Protein AF-A0A967WCF1-F1 (afdb_monomer)

Secondary structure (DSSP, 8-state):
----SSSS------SSSS--------SSS----------PEEP-PPTT-SEEEEEEEE-TT-EEEEEEEE-TT-EEEEEEEEEES-EEEEEEETT--EEEES-STT--EEEE--SSEEEEEEEEE-TTS-EEEEEEEE----

Mean predicted aligned error: 6.12 Å

Radius of gyration: 17.12 Å; Cα contacts (8 Å, |Δi|>4): 277; chains: 1; bounding box: 38×37×52 Å

Sequence (142 aa):
MVRPLGEAHVRTVVPSTQDYYVELVSDVGAVNYRMSVLIPVRIRFAPGATSAEVAGSLAAGDVRHYVLRALAGQRMLVIPRTTRGKIDLVISGADGQVLLSGRVAGSDFDGVLPTTQDYLVSVRAEGVSRAEYTLEITIPPL

Solvent-accessible surface area (backbone atoms only — not comparable to full-atom values): 8714 Å² total; per-residue (Å²): 139,82,81,74,84,73,65,102,71,90,84,79,86,73,96,68,98,70,94,80,88,86,81,89,84,66,96,87,56,95,74,94,82,85,88,83,88,83,86,54,48,74,61,73,54,55,93,94,48,48,43,45,78,49,75,52,73,34,53,47,63,34,72,48,47,32,31,37,75,50,50,47,72,25,46,41,39,38,43,63,44,65,86,36,61,45,37,26,40,32,32,28,41,73,87,66,52,72,78,36,84,41,86,48,71,59,51,64,45,78,45,68,34,86,53,70,43,47,36,39,43,35,42,29,18,43,69,86,38,51,19,32,38,36,37,41,38,37,41,57,82,124

pLDDT: mean 89.45, std 12.52, range [38.78, 98.56]

Structure (mmCIF, N/CA/C/O backbone):
data_AF-A0A967WCF1-F1
#
_entry.id   AF-A0A967WCF1-F1
#
loop_
_atom_site.group_PDB
_atom_site.id
_atom_site.type_symbol
_atom_site.label_atom_id
_atom_site.label_alt_id
_atom_site.label_comp_id
_atom_site.label_asym_id
_atom_site.label_entity_id
_atom_site.label_seq_id
_atom_si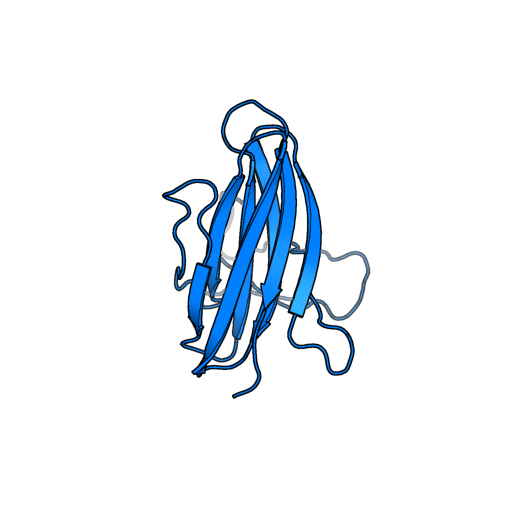te.pdbx_PDB_ins_code
_atom_site.Cartn_x
_atom_site.Cartn_y
_atom_site.Cartn_z
_atom_site.occupancy
_atom_site.B_iso_or_equiv
_atom_site.auth_seq_id
_atom_site.auth_comp_id
_atom_site.auth_asym_id
_atom_site.auth_atom_id
_atom_site.pdbx_PDB_model_num
ATOM 1 N N . MET A 1 1 ? -3.985 -18.670 -15.664 1.00 42.84 1 MET A N 1
ATOM 2 C CA . MET A 1 1 ? -3.691 -17.910 -16.897 1.00 42.84 1 MET A CA 1
ATOM 3 C C . MET A 1 1 ? -4.388 -16.568 -16.766 1.00 42.84 1 MET A C 1
ATOM 5 O O . MET A 1 1 ? -5.602 -16.579 -16.615 1.00 42.84 1 MET A O 1
ATOM 9 N N . VAL A 1 2 ? -3.670 -15.443 -16.729 1.00 40.50 2 VAL A N 1
ATOM 10 C CA . VAL A 1 2 ? -4.325 -14.126 -16.769 1.00 40.50 2 VAL A CA 1
ATOM 11 C C . VAL A 1 2 ? -4.059 -13.509 -18.134 1.00 40.50 2 VAL A C 1
ATOM 13 O O . VAL A 1 2 ? -2.907 -13.292 -18.486 1.00 40.50 2 VAL A O 1
ATOM 16 N N . ARG A 1 3 ? -5.119 -13.301 -18.919 1.00 43.38 3 ARG A N 1
ATOM 17 C CA . ARG A 1 3 ? -5.065 -12.630 -20.223 1.00 43.38 3 ARG A CA 1
ATOM 18 C C . ARG A 1 3 ? -5.572 -11.201 -20.054 1.00 43.38 3 ARG A C 1
ATOM 20 O O . ARG A 1 3 ? -6.760 -11.051 -19.780 1.00 43.38 3 ARG A O 1
ATOM 27 N N . PRO A 1 4 ? -4.747 -10.164 -20.237 1.00 47.22 4 PRO A N 1
ATOM 28 C CA . PRO A 1 4 ? -5.276 -8.826 -20.420 1.00 47.22 4 PRO A CA 1
ATOM 29 C C . PRO A 1 4 ? -5.638 -8.621 -21.900 1.00 47.22 4 PRO A C 1
ATOM 31 O O . PRO A 1 4 ? -4.769 -8.557 -22.765 1.00 47.22 4 PRO A O 1
ATOM 34 N N . LEU A 1 5 ? -6.940 -8.535 -22.179 1.00 38.78 5 LEU A N 1
ATOM 35 C CA . LEU A 1 5 ? -7.507 -7.908 -23.376 1.00 38.78 5 LEU A CA 1
ATOM 36 C C . LEU A 1 5 ? -7.992 -6.524 -22.924 1.00 38.78 5 LEU A C 1
ATOM 38 O O . LEU A 1 5 ? -9.078 -6.409 -22.365 1.00 38.78 5 LEU A O 1
ATOM 42 N N . GLY A 1 6 ? -7.162 -5.495 -23.106 1.00 48.41 6 GLY A N 1
ATOM 43 C CA . GLY A 1 6 ? -7.430 -4.150 -22.578 1.00 48.41 6 GLY A CA 1
ATOM 44 C C . GLY A 1 6 ? -7.133 -4.002 -21.077 1.00 48.41 6 GLY A C 1
ATOM 45 O O . GLY A 1 6 ? -7.261 -4.949 -20.312 1.00 48.41 6 GLY A O 1
ATOM 46 N N . GLU A 1 7 ? -6.686 -2.795 -20.709 1.00 53.03 7 GLU A N 1
ATOM 47 C CA . GLU A 1 7 ? -5.973 -2.407 -19.475 1.00 53.03 7 GLU A CA 1
ATOM 48 C C . GLU A 1 7 ? -4.679 -3.198 -19.196 1.00 53.03 7 GLU A C 1
ATOM 50 O O . GLU A 1 7 ? -4.663 -4.373 -18.848 1.00 53.03 7 GLU A O 1
ATOM 55 N N . ALA A 1 8 ? -3.540 -2.510 -19.339 1.00 64.69 8 ALA A N 1
ATOM 56 C CA . ALA A 1 8 ? -2.180 -3.059 -19.276 1.00 64.69 8 ALA A CA 1
ATOM 57 C C . ALA A 1 8 ? -1.718 -3.516 -17.872 1.00 64.69 8 ALA A C 1
ATOM 59 O O . ALA A 1 8 ? -0.518 -3.565 -17.601 1.00 64.69 8 ALA A O 1
ATOM 60 N N . HIS A 1 9 ? -2.646 -3.826 -16.963 1.00 69.50 9 HIS A N 1
ATOM 61 C CA . HIS A 1 9 ? -2.341 -4.207 -15.589 1.00 69.50 9 HIS A CA 1
ATOM 62 C C . HIS A 1 9 ? -3.222 -5.366 -15.137 1.00 69.50 9 HIS A C 1
ATOM 64 O O . HIS A 1 9 ? -4.444 -5.284 -15.119 1.00 69.50 9 HIS A O 1
ATOM 70 N N . VAL A 1 10 ? -2.573 -6.436 -14.692 1.00 75.06 10 VAL A N 1
ATOM 71 C CA . VAL A 1 10 ? -3.222 -7.548 -14.007 1.00 75.06 10 VAL A CA 1
ATOM 72 C C . VAL A 1 10 ? -2.943 -7.423 -12.516 1.00 75.06 10 VAL A C 1
ATOM 74 O O . VAL A 1 10 ? -1.787 -7.333 -12.104 1.00 75.06 10 VAL A O 1
ATOM 77 N N . ARG A 1 11 ? -3.997 -7.477 -11.698 1.00 77.00 11 ARG A N 1
ATOM 78 C CA . ARG A 1 11 ? -3.892 -7.635 -10.243 1.00 77.00 11 ARG A CA 1
ATOM 79 C C . ARG A 1 11 ? -4.655 -8.881 -9.827 1.00 77.00 11 ARG A C 1
ATOM 81 O O . ARG A 1 11 ? -5.835 -9.016 -10.125 1.00 77.00 11 ARG A O 1
ATOM 88 N N . THR A 1 12 ? -3.983 -9.794 -9.137 1.00 82.06 12 THR A N 1
ATOM 89 C CA . THR A 1 12 ? -4.610 -11.009 -8.614 1.00 82.06 12 THR A CA 1
ATOM 90 C C . THR A 1 12 ? -3.957 -11.426 -7.307 1.00 82.06 12 THR A C 1
ATOM 92 O O . THR A 1 12 ? -2.767 -11.195 -7.094 1.00 82.06 12 THR A O 1
ATOM 95 N N . VAL A 1 13 ? -4.734 -12.076 -6.442 1.00 83.38 13 VAL A N 1
ATOM 96 C CA . VAL A 1 13 ? -4.179 -12.878 -5.352 1.00 83.38 13 VAL A CA 1
ATOM 97 C C . VAL A 1 13 ? -3.799 -14.225 -5.947 1.00 83.38 13 VAL A C 1
ATOM 99 O O . VAL A 1 13 ? -4.607 -14.860 -6.624 1.00 83.38 13 VAL A O 1
ATOM 102 N N . VAL A 1 14 ? -2.556 -14.636 -5.738 1.00 85.56 14 VAL A N 1
ATOM 103 C CA . VAL A 1 14 ? -2.107 -15.964 -6.146 1.00 85.56 14 VAL A CA 1
ATOM 104 C C . VAL A 1 14 ? -2.525 -17.007 -5.097 1.00 85.56 14 VAL A C 1
ATOM 106 O O . VAL A 1 14 ? -2.550 -16.683 -3.907 1.00 85.56 14 VAL A O 1
ATOM 109 N N . PRO A 1 15 ? -2.897 -18.234 -5.502 1.00 86.81 15 PRO A N 1
ATOM 110 C CA . PRO A 1 15 ? -3.532 -19.209 -4.609 1.00 86.81 15 PRO A CA 1
ATOM 111 C C . PRO A 1 15 ? -2.605 -19.769 -3.519 1.00 86.81 15 PRO A C 1
ATOM 113 O O . PRO A 1 15 ? -3.079 -20.146 -2.450 1.00 86.81 15 PRO A O 1
ATOM 116 N N . SER A 1 16 ? -1.299 -19.831 -3.774 1.00 88.19 16 SER A N 1
ATOM 117 C CA . SER A 1 16 ? -0.297 -20.410 -2.868 1.00 88.19 16 SER A CA 1
ATOM 118 C C . SER A 1 16 ? 1.072 -19.741 -3.025 1.00 88.19 16 SER A C 1
ATOM 120 O O . SER A 1 16 ? 1.331 -19.041 -4.004 1.00 88.19 16 SER A O 1
ATOM 122 N N . THR A 1 17 ? 1.980 -19.960 -2.076 1.00 88.50 17 THR A N 1
ATOM 123 C CA . THR A 1 17 ? 3.391 -19.589 -2.239 1.00 88.50 17 THR A CA 1
ATOM 124 C C . THR A 1 17 ? 4.095 -20.667 -3.053 1.00 88.50 17 THR A C 1
ATOM 126 O O . THR A 1 17 ? 4.312 -21.770 -2.560 1.00 88.50 17 THR A O 1
ATOM 129 N N . GLN A 1 18 ? 4.415 -20.352 -4.301 1.00 91.25 18 GLN A N 1
ATOM 130 C CA . GLN A 1 18 ? 5.109 -21.231 -5.239 1.00 91.25 18 GLN A CA 1
ATOM 131 C C . GLN A 1 18 ? 5.681 -20.393 -6.383 1.00 91.25 18 GLN A C 1
ATOM 133 O O . GLN A 1 18 ? 5.469 -19.177 -6.434 1.00 91.25 18 GLN A O 1
ATOM 138 N N . ASP A 1 19 ? 6.345 -21.051 -7.324 1.00 90.31 19 ASP A N 1
ATOM 139 C CA . ASP A 1 19 ? 6.789 -20.409 -8.550 1.00 90.31 19 ASP A CA 1
ATOM 140 C C . ASP A 1 19 ? 5.602 -20.153 -9.486 1.00 90.31 19 ASP A C 1
ATOM 142 O O . ASP A 1 19 ? 4.744 -21.014 -9.706 1.00 90.31 19 ASP A O 1
ATOM 146 N N . TYR A 1 20 ? 5.550 -18.943 -10.040 1.00 88.56 20 TYR A N 1
ATOM 147 C CA . TYR A 1 20 ? 4.539 -18.531 -11.007 1.00 88.56 20 TYR A CA 1
ATOM 148 C C . TYR A 1 20 ? 5.206 -18.103 -12.303 1.00 88.56 20 TYR A C 1
ATOM 150 O O . TYR A 1 20 ? 6.132 -17.294 -12.305 1.00 88.56 20 TYR A O 1
ATOM 158 N N . TYR A 1 21 ? 4.668 -18.597 -13.412 1.00 88.12 21 TYR A N 1
ATOM 159 C CA . TYR A 1 21 ? 5.041 -18.159 -14.748 1.00 88.12 21 TYR A CA 1
ATOM 160 C C . TYR A 1 21 ? 4.034 -17.124 -15.239 1.00 88.12 21 TYR A C 1
ATOM 162 O O . TYR A 1 21 ? 2.819 -17.313 -15.128 1.00 88.12 21 TYR A O 1
ATOM 170 N N . VAL A 1 22 ? 4.547 -1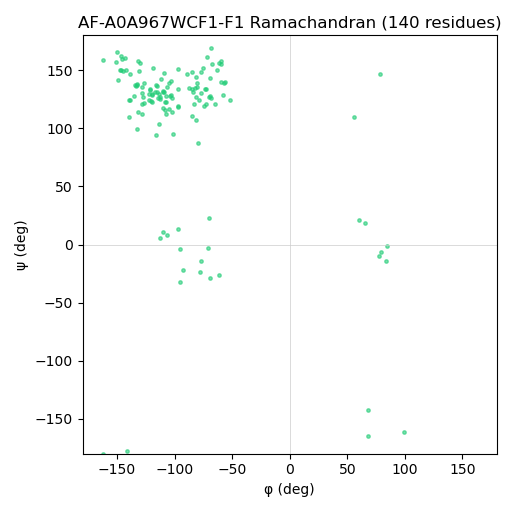6.033 -15.798 1.00 86.62 22 VAL A N 1
ATOM 171 C CA . VAL A 1 22 ? 3.749 -15.062 -16.543 1.00 86.62 22 VAL A CA 1
ATOM 172 C C . VAL A 1 22 ? 4.152 -15.187 -17.999 1.00 86.62 22 VAL A C 1
ATOM 174 O O . VAL A 1 22 ? 5.309 -14.968 -18.351 1.00 86.62 22 VAL A O 1
ATOM 177 N N . GLU A 1 23 ? 3.192 -15.562 -18.831 1.00 85.56 23 GLU A N 1
ATOM 178 C CA . GLU A 1 23 ? 3.390 -15.735 -20.261 1.00 85.56 23 GLU A CA 1
ATOM 179 C C . GLU A 1 23 ? 2.786 -14.543 -21.005 1.00 85.56 23 GLU A C 1
ATOM 181 O O . GLU A 1 23 ? 1.625 -14.185 -20.788 1.00 85.56 23 GLU A O 1
ATOM 186 N N . LEU A 1 24 ? 3.587 -13.921 -21.868 1.00 83.19 24 LEU A N 1
ATOM 187 C CA . LEU A 1 24 ? 3.157 -12.848 -22.756 1.00 83.19 24 LEU A CA 1
ATOM 188 C C . LEU A 1 24 ? 3.030 -13.424 -24.160 1.00 83.19 24 LEU A C 1
ATOM 190 O O . LEU A 1 24 ? 4.017 -13.861 -24.747 1.00 83.19 24 LEU A O 1
ATOM 194 N N . VAL A 1 25 ? 1.810 -13.422 -24.685 1.00 84.12 25 VAL A N 1
ATOM 195 C CA . VAL A 1 25 ? 1.491 -13.979 -26.001 1.00 84.12 25 VAL A CA 1
ATOM 196 C C . VAL A 1 25 ? 0.991 -12.853 -26.896 1.00 84.12 25 VAL A C 1
ATOM 198 O O . VAL A 1 25 ? 0.113 -12.094 -26.492 1.00 84.12 25 VAL A O 1
ATOM 201 N N . SER A 1 26 ? 1.549 -12.764 -28.104 1.00 84.44 26 SER A N 1
ATOM 202 C CA . SER A 1 26 ? 1.069 -11.888 -29.176 1.00 84.44 26 SER A CA 1
ATOM 203 C C . SER A 1 26 ? 0.521 -12.742 -30.315 1.00 84.44 26 SER A C 1
ATOM 205 O O . SER A 1 26 ? 1.215 -13.625 -30.817 1.00 84.44 26 SER A O 1
ATOM 207 N N . ASP A 1 27 ? -0.712 -12.476 -30.729 1.00 87.38 27 ASP A N 1
ATOM 208 C CA . ASP A 1 27 ? -1.377 -13.099 -31.878 1.00 87.38 27 ASP A CA 1
ATOM 209 C C . ASP A 1 27 ? -1.247 -12.267 -33.168 1.00 87.38 27 ASP A C 1
ATOM 211 O O . ASP A 1 27 ? -1.643 -12.715 -34.241 1.00 87.38 27 ASP A O 1
ATOM 215 N N . VAL A 1 28 ? -0.639 -11.078 -33.078 1.00 83.69 28 VAL A N 1
ATOM 216 C CA . VAL A 1 28 ? -0.485 -10.105 -34.177 1.00 83.69 28 VAL A CA 1
ATOM 217 C C . VAL A 1 28 ? 0.960 -9.956 -34.674 1.00 83.69 28 VAL A C 1
ATOM 219 O O . VAL A 1 28 ? 1.268 -9.054 -35.451 1.00 83.69 28 VAL A O 1
ATOM 222 N N . GLY A 1 29 ? 1.863 -10.843 -34.244 1.00 86.75 29 GLY A N 1
ATOM 223 C CA . GLY A 1 29 ? 3.283 -10.830 -34.617 1.00 86.75 29 GLY A CA 1
ATOM 224 C C . GLY A 1 29 ? 4.190 -10.198 -33.556 1.00 86.75 29 GLY A C 1
ATOM 225 O O . GLY A 1 29 ? 3.829 -10.109 -32.383 1.00 86.75 29 GLY A O 1
ATOM 226 N N . ALA A 1 30 ? 5.405 -9.804 -33.947 1.00 88.19 30 ALA A N 1
ATOM 227 C CA . ALA A 1 30 ? 6.411 -9.281 -33.022 1.00 88.19 30 ALA A CA 1
ATOM 228 C C . ALA A 1 30 ? 6.002 -7.910 -32.449 1.00 88.19 30 ALA A C 1
ATOM 230 O O . ALA A 1 30 ? 5.737 -6.973 -33.199 1.00 88.19 30 ALA A O 1
ATOM 231 N N . VAL A 1 31 ? 5.992 -7.787 -31.117 1.00 87.81 31 VAL A N 1
ATOM 232 C CA . VAL A 1 31 ? 5.622 -6.559 -30.394 1.00 87.81 31 VAL A CA 1
ATOM 233 C C . VAL A 1 31 ? 6.648 -6.277 -29.297 1.00 87.81 31 VAL A C 1
ATOM 235 O O . VAL A 1 31 ? 7.043 -7.175 -28.555 1.00 87.81 31 VAL A O 1
ATOM 238 N N . ASN A 1 32 ? 7.059 -5.014 -29.168 1.00 88.38 32 ASN A N 1
ATOM 239 C CA . ASN A 1 32 ? 7.878 -4.561 -28.046 1.00 88.38 32 ASN A CA 1
ATOM 240 C C . ASN A 1 32 ? 7.005 -4.403 -26.799 1.00 88.38 32 ASN A C 1
ATOM 242 O O . ASN A 1 32 ? 5.982 -3.719 -26.841 1.00 88.38 32 ASN A O 1
ATOM 246 N N . TYR A 1 33 ? 7.432 -4.970 -25.674 1.00 82.81 33 TYR A N 1
ATOM 247 C CA . TYR A 1 33 ? 6.713 -4.865 -24.409 1.00 82.81 33 TYR A CA 1
ATOM 248 C C . TYR A 1 33 ? 7.644 -4.467 -23.265 1.00 82.81 33 TYR A C 1
ATOM 250 O O . TYR A 1 33 ? 8.854 -4.686 -23.299 1.00 82.81 33 TYR A O 1
ATOM 258 N N . ARG A 1 34 ? 7.049 -3.914 -22.207 1.00 83.56 34 ARG A N 1
ATOM 259 C CA . ARG A 1 34 ? 7.686 -3.764 -20.901 1.00 83.56 34 ARG A CA 1
ATOM 260 C C . ARG A 1 34 ? 6.772 -4.388 -19.865 1.00 83.56 34 ARG A C 1
ATOM 262 O O . ARG A 1 34 ? 5.629 -3.968 -19.725 1.00 83.56 34 ARG A O 1
ATOM 269 N N . MET A 1 35 ? 7.288 -5.371 -19.142 1.00 84.62 35 MET A N 1
ATOM 270 C CA . MET A 1 35 ? 6.570 -6.019 -18.054 1.00 84.62 35 MET A CA 1
ATOM 271 C C . MET A 1 35 ? 7.128 -5.549 -16.715 1.00 84.62 35 MET A C 1
ATOM 273 O O . MET A 1 35 ? 8.337 -5.400 -16.543 1.00 84.62 35 MET A O 1
ATOM 277 N N . SER A 1 36 ? 6.243 -5.308 -15.758 1.00 85.19 36 SER A N 1
ATOM 278 C CA . SER A 1 36 ? 6.612 -5.010 -14.379 1.00 85.19 36 SER A CA 1
ATOM 279 C C . SER A 1 36 ? 5.714 -5.823 -13.462 1.00 85.19 36 SER A C 1
ATOM 281 O O . SER A 1 36 ? 4.495 -5.804 -13.613 1.00 85.19 36 SER A O 1
ATOM 283 N N . VAL A 1 37 ? 6.323 -6.563 -12.539 1.00 87.50 37 VAL A N 1
ATOM 284 C CA . VAL A 1 37 ? 5.608 -7.367 -11.544 1.00 87.50 37 VAL A CA 1
ATOM 285 C C . VAL A 1 37 ? 5.781 -6.706 -10.197 1.00 87.50 37 VAL A C 1
ATOM 287 O O . VAL A 1 37 ? 6.897 -6.378 -9.802 1.00 87.50 37 VAL A O 1
ATOM 290 N N . LEU A 1 38 ? 4.670 -6.544 -9.490 1.00 89.00 38 LEU A N 1
ATOM 291 C CA . LEU A 1 38 ? 4.661 -6.066 -8.123 1.00 89.00 38 LEU A CA 1
ATOM 292 C C . LEU A 1 38 ? 4.045 -7.130 -7.216 1.00 89.00 38 LEU A C 1
ATOM 294 O O . LEU A 1 38 ? 2.891 -7.506 -7.405 1.00 89.00 38 LEU A O 1
ATOM 298 N N . ILE A 1 39 ? 4.798 -7.566 -6.206 1.00 91.12 39 ILE A N 1
ATOM 299 C CA . ILE A 1 39 ? 4.303 -8.438 -5.136 1.00 91.12 39 ILE A CA 1
ATOM 300 C C . ILE A 1 39 ? 4.394 -7.646 -3.825 1.00 91.12 39 ILE A C 1
ATOM 302 O O . ILE A 1 39 ? 5.468 -7.579 -3.224 1.00 91.12 39 ILE A O 1
ATOM 306 N N . PRO A 1 40 ? 3.309 -6.977 -3.399 1.00 94.69 40 PRO A N 1
ATOM 307 C CA . PRO A 1 40 ? 3.310 -6.206 -2.165 1.00 94.69 40 PRO A CA 1
ATOM 308 C C . PRO A 1 40 ? 3.234 -7.118 -0.934 1.00 94.69 40 PRO A C 1
ATOM 310 O O . PRO A 1 40 ? 2.635 -8.195 -0.962 1.00 94.69 40 PRO A O 1
ATOM 313 N N . VAL A 1 41 ? 3.785 -6.651 0.184 1.00 95.31 41 VAL A N 1
ATOM 314 C CA . VAL A 1 41 ? 3.667 -7.325 1.481 1.00 95.31 41 VAL A CA 1
ATOM 315 C C . VAL A 1 41 ? 2.243 -7.145 2.008 1.00 95.31 41 VAL A C 1
ATOM 317 O O . VAL A 1 41 ? 1.782 -6.022 2.209 1.00 95.31 41 VAL A O 1
ATOM 320 N N . ARG A 1 42 ? 1.523 -8.246 2.247 1.00 95.50 42 ARG A N 1
ATOM 321 C CA . ARG A 1 42 ? 0.170 -8.194 2.819 1.00 95.50 42 ARG A CA 1
ATOM 322 C C . ARG A 1 42 ? 0.246 -7.871 4.312 1.00 95.50 42 ARG A C 1
ATOM 324 O O . ARG A 1 42 ? 0.763 -8.671 5.085 1.00 95.50 42 ARG A O 1
ATOM 331 N N . ILE A 1 43 ? -0.361 -6.760 4.712 1.00 97.44 43 ILE A N 1
ATOM 332 C CA . ILE A 1 43 ? -0.602 -6.429 6.117 1.00 97.44 43 ILE A CA 1
ATOM 333 C C . ILE A 1 43 ? -1.906 -7.102 6.552 1.00 97.44 43 ILE A C 1
ATOM 335 O O . ILE A 1 43 ? -2.911 -7.067 5.837 1.00 97.44 43 ILE A O 1
ATOM 339 N N . ARG A 1 44 ? -1.880 -7.748 7.718 1.00 95.69 44 ARG A N 1
ATOM 340 C CA . ARG A 1 44 ? -3.052 -8.327 8.380 1.00 95.69 44 ARG A CA 1
ATOM 341 C C . ARG A 1 44 ? -3.033 -7.902 9.837 1.00 95.69 44 ARG A C 1
ATOM 343 O O . ARG A 1 44 ? -1.980 -7.951 10.466 1.00 95.69 44 ARG A O 1
ATOM 350 N N . PHE A 1 45 ? -4.185 -7.515 10.361 1.00 97.19 45 PHE A N 1
ATOM 351 C CA . PHE A 1 45 ? -4.320 -7.257 11.786 1.00 97.19 45 PHE A CA 1
ATOM 352 C C . PHE A 1 45 ? -4.418 -8.577 12.547 1.00 97.19 45 PHE A C 1
ATOM 354 O O . PHE A 1 45 ? -4.918 -9.578 12.021 1.00 97.19 45 PHE A O 1
ATOM 361 N N . ALA A 1 46 ? -3.914 -8.579 13.779 1.00 96.19 46 ALA A N 1
ATOM 362 C CA . ALA A 1 46 ? -4.131 -9.693 14.690 1.00 96.19 46 ALA A CA 1
ATOM 363 C C . ALA A 1 46 ? -5.644 -9.887 14.936 1.00 96.19 46 ALA A C 1
ATOM 365 O O . ALA A 1 46 ? -6.413 -8.933 14.791 1.00 96.19 46 ALA A O 1
ATOM 366 N N . PRO A 1 47 ? -6.104 -11.093 15.311 1.00 95.25 47 PRO A N 1
ATOM 367 C CA . PRO A 1 47 ? -7.509 -11.314 15.644 1.00 95.25 47 PRO A CA 1
ATOM 368 C C . PRO A 1 47 ? -8.012 -10.302 16.686 1.00 95.25 47 PRO A C 1
ATOM 370 O O . PRO A 1 47 ? -7.423 -10.167 17.754 1.00 95.25 47 PRO A O 1
ATOM 373 N N . GLY A 1 48 ? -9.085 -9.577 16.357 1.00 95.06 48 GLY A N 1
ATOM 374 C CA . GLY A 1 48 ? -9.667 -8.534 17.213 1.00 95.06 48 GLY A CA 1
ATOM 375 C C . GLY A 1 48 ? -8.940 -7.182 17.200 1.00 95.06 48 GLY A C 1
ATOM 376 O O . GLY A 1 48 ? -9.456 -6.228 17.774 1.00 95.06 48 GLY A O 1
ATOM 377 N N . ALA A 1 49 ? -7.785 -7.067 16.539 1.00 97.06 49 ALA A N 1
ATOM 378 C CA . ALA A 1 49 ? -7.069 -5.804 16.407 1.00 97.06 49 ALA A CA 1
ATOM 379 C C . ALA A 1 49 ? -7.592 -4.973 15.226 1.00 97.06 49 ALA A C 1
ATOM 381 O O . ALA A 1 49 ? -8.004 -5.499 14.191 1.00 97.06 49 ALA A O 1
ATOM 382 N N . THR A 1 50 ? -7.518 -3.654 15.379 1.00 97.56 50 THR A N 1
ATOM 383 C CA . THR A 1 50 ? -7.881 -2.655 14.360 1.00 97.56 50 THR A CA 1
ATOM 384 C C . THR A 1 50 ? -6.660 -1.888 13.865 1.00 97.56 50 THR A C 1
ATOM 386 O O . THR A 1 50 ? -6.800 -0.916 13.128 1.00 97.56 50 THR A O 1
ATOM 389 N N . SER A 1 51 ? -5.467 -2.287 14.302 1.00 98.06 51 SER A N 1
ATOM 390 C CA . SER A 1 51 ? -4.206 -1.693 13.894 1.00 98.06 51 SER A CA 1
ATOM 391 C C . SER A 1 51 ? -3.105 -2.740 13.748 1.00 98.06 51 SER A C 1
ATOM 393 O O . SER A 1 51 ? -3.199 -3.860 14.264 1.00 98.06 51 SER A O 1
ATOM 395 N N . ALA A 1 52 ? -2.059 -2.371 13.016 1.00 98.12 52 ALA A N 1
ATOM 396 C CA . ALA A 1 52 ? -0.797 -3.091 12.962 1.00 98.12 52 ALA A CA 1
ATOM 397 C C . ALA A 1 52 ? 0.365 -2.121 12.767 1.00 98.12 52 ALA A C 1
ATOM 399 O O . ALA A 1 52 ? 0.236 -1.097 12.094 1.00 98.12 52 ALA A O 1
ATOM 400 N N . GLU A 1 53 ? 1.518 -2.509 13.298 1.00 97.88 53 GLU A N 1
ATOM 401 C CA . GLU A 1 53 ? 2.786 -1.845 13.038 1.00 97.88 53 GLU A CA 1
ATOM 402 C C . GLU A 1 53 ? 3.649 -2.701 12.113 1.00 97.88 53 GLU A C 1
ATOM 404 O O . GLU A 1 53 ? 3.776 -3.915 12.299 1.00 97.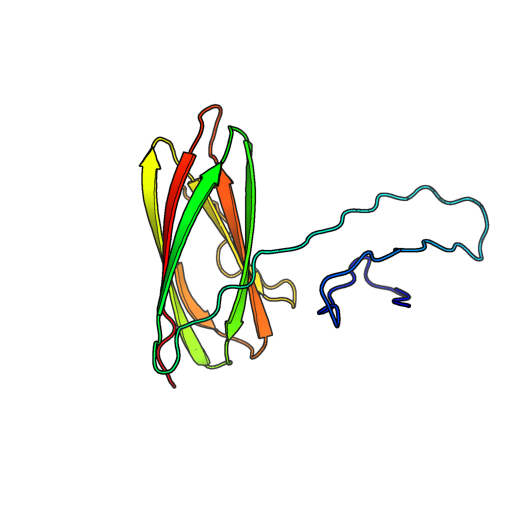88 53 GLU A O 1
ATOM 409 N N . VAL A 1 54 ? 4.263 -2.069 11.113 1.00 97.62 54 VAL A N 1
ATOM 410 C CA . VAL A 1 54 ? 5.238 -2.719 10.230 1.00 97.62 54 VAL A CA 1
ATOM 411 C C . VAL A 1 54 ? 6.520 -1.907 10.155 1.00 97.62 54 VAL A C 1
ATOM 413 O O . VAL A 1 54 ? 6.523 -0.749 9.743 1.00 97.62 54 VAL A O 1
ATOM 416 N N . ALA A 1 55 ? 7.630 -2.530 10.542 1.00 97.50 55 ALA A N 1
ATOM 417 C CA . ALA A 1 55 ? 8.956 -1.942 10.432 1.00 97.50 55 ALA A CA 1
ATOM 418 C C . ALA A 1 55 ? 9.593 -2.267 9.075 1.00 97.50 55 ALA A C 1
ATOM 420 O O . ALA A 1 55 ? 9.409 -3.353 8.514 1.00 97.50 55 ALA A O 1
ATOM 421 N N . GLY A 1 56 ? 10.384 -1.334 8.556 1.00 96.25 56 GLY A N 1
ATOM 422 C CA . GLY A 1 56 ? 11.063 -1.479 7.282 1.00 96.25 56 GLY A CA 1
ATOM 423 C C . GLY A 1 56 ? 12.374 -0.711 7.211 1.00 96.25 56 GLY A C 1
ATOM 424 O O . GLY A 1 56 ? 12.608 0.274 7.907 1.00 96.25 56 GLY A O 1
ATOM 425 N N . SER A 1 57 ? 13.237 -1.173 6.311 1.00 97.00 57 SER A N 1
ATOM 426 C CA . SER A 1 57 ? 14.442 -0.461 5.919 1.00 97.00 57 SER A CA 1
ATOM 427 C C . SER A 1 57 ? 14.577 -0.483 4.404 1.00 97.00 57 SER A C 1
ATOM 429 O O . SER A 1 57 ? 14.325 -1.512 3.774 1.00 97.00 57 SER A O 1
ATOM 431 N N . LEU A 1 58 ? 14.945 0.660 3.835 1.00 96.94 58 LEU A N 1
ATOM 432 C CA . LEU A 1 58 ? 15.071 0.882 2.398 1.00 96.94 58 LEU A CA 1
ATOM 433 C C . LEU A 1 58 ? 16.440 1.476 2.094 1.00 96.94 58 LEU A C 1
ATOM 435 O O . LEU A 1 58 ? 16.870 2.401 2.790 1.00 96.94 58 LEU A O 1
ATOM 439 N N . ALA A 1 59 ? 17.116 0.970 1.061 1.00 96.62 59 ALA A N 1
ATOM 440 C CA . ALA A 1 59 ? 18.266 1.674 0.512 1.00 96.62 59 ALA A CA 1
ATOM 441 C C . ALA A 1 59 ? 17.809 2.976 -0.170 1.00 96.62 59 ALA A C 1
ATOM 443 O O . ALA A 1 59 ? 16.616 3.229 -0.346 1.00 96.62 59 ALA A O 1
ATOM 444 N N . ALA A 1 60 ? 18.765 3.829 -0.523 1.00 93.31 60 ALA A N 1
ATOM 445 C CA . ALA A 1 60 ? 18.471 5.079 -1.210 1.00 93.31 60 ALA A CA 1
ATOM 446 C C . ALA A 1 60 ? 17.723 4.826 -2.530 1.00 93.31 60 ALA A C 1
ATOM 448 O O . ALA A 1 60 ? 18.166 4.019 -3.343 1.00 93.31 60 ALA A O 1
ATOM 449 N N . GLY A 1 61 ? 16.600 5.517 -2.739 1.00 88.88 61 GLY A N 1
ATOM 450 C CA . GLY A 1 61 ? 15.764 5.378 -3.935 1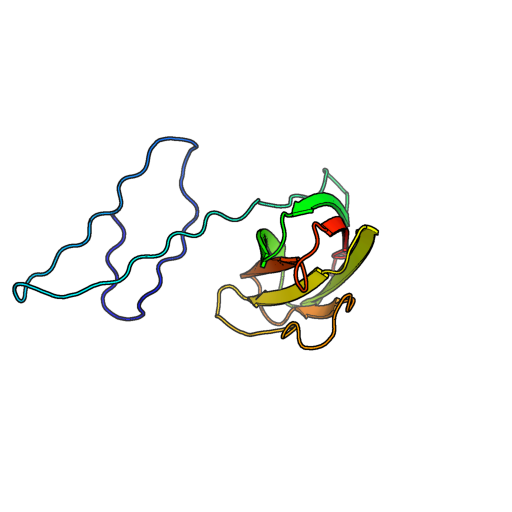.00 88.88 61 GLY A CA 1
ATOM 451 C C . GLY A 1 61 ? 14.866 4.133 -3.980 1.00 88.88 61 GLY A C 1
ATOM 452 O O . GLY A 1 61 ? 13.978 4.075 -4.838 1.00 88.88 61 GLY A O 1
ATOM 453 N N . ASP A 1 62 ? 15.033 3.180 -3.058 1.00 94.81 62 ASP A N 1
ATOM 454 C CA . ASP A 1 62 ? 14.199 1.980 -3.000 1.00 94.81 62 ASP A CA 1
ATOM 455 C C . ASP A 1 62 ? 12.757 2.302 -2.604 1.00 94.81 62 ASP A C 1
ATOM 457 O O . ASP A 1 62 ? 12.453 3.277 -1.904 1.00 94.81 62 ASP A O 1
ATOM 461 N N . VAL A 1 63 ? 11.860 1.406 -3.016 1.00 94.94 63 VAL A N 1
ATOM 462 C CA . VAL A 1 63 ? 10.440 1.440 -2.676 1.00 94.94 63 VAL A CA 1
ATOM 463 C C . VAL A 1 63 ? 10.030 0.105 -2.079 1.00 94.94 63 VAL A C 1
ATOM 465 O O . VAL A 1 63 ? 10.406 -0.960 -2.569 1.00 94.94 63 VAL A O 1
ATOM 468 N N . ARG A 1 64 ? 9.210 0.157 -1.032 1.00 96.94 64 ARG A N 1
ATOM 469 C CA . ARG A 1 64 ? 8.496 -0.997 -0.500 1.00 96.94 64 ARG A CA 1
ATOM 470 C C . ARG A 1 64 ? 7.003 -0.788 -0.647 1.00 96.94 64 ARG A C 1
ATOM 472 O O . ARG A 1 64 ? 6.487 0.288 -0.366 1.00 96.94 64 ARG A O 1
ATOM 479 N N . HIS A 1 65 ? 6.320 -1.842 -1.064 1.00 96.94 65 HIS A N 1
ATOM 480 C CA . HIS A 1 65 ? 4.887 -1.827 -1.279 1.00 96.94 65 HIS A CA 1
ATOM 481 C C . HIS A 1 65 ? 4.206 -2.766 -0.294 1.00 96.94 65 HIS A C 1
ATOM 483 O O . HIS A 1 65 ? 4.597 -3.927 -0.158 1.00 96.94 65 HIS A O 1
ATOM 489 N N . TYR A 1 66 ? 3.167 -2.260 0.351 1.00 97.69 66 TYR A N 1
ATOM 490 C CA . TYR A 1 66 ? 2.293 -2.997 1.244 1.00 97.69 66 TYR A CA 1
ATOM 491 C C . TYR A 1 66 ? 0.874 -2.984 0.699 1.00 97.69 66 TYR A C 1
ATOM 493 O O . TYR A 1 66 ? 0.471 -2.043 0.017 1.00 97.69 66 TYR A O 1
ATOM 501 N N . VAL A 1 67 ? 0.106 -4.017 1.017 1.00 97.06 67 VAL A N 1
ATOM 502 C CA . VAL A 1 67 ? -1.307 -4.097 0.654 1.00 97.06 67 VAL A CA 1
ATOM 503 C C . VAL A 1 67 ? -2.142 -4.516 1.853 1.00 97.06 67 VAL A C 1
ATOM 505 O O . VAL A 1 67 ? -1.767 -5.431 2.590 1.00 97.06 67 VAL A O 1
AT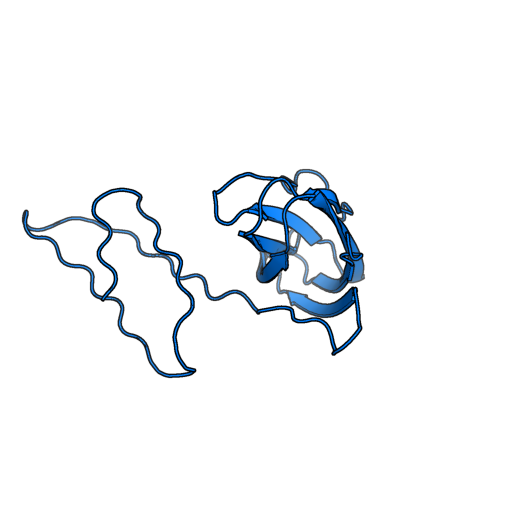OM 508 N N . LEU A 1 68 ? -3.294 -3.878 2.024 1.00 97.31 68 LEU A N 1
ATOM 509 C CA . LEU A 1 68 ? -4.289 -4.259 3.019 1.00 97.31 68 LEU A CA 1
ATOM 510 C C . LEU A 1 68 ? -5.703 -4.159 2.456 1.00 97.31 68 LEU A C 1
ATOM 512 O O . LEU A 1 68 ? -5.993 -3.294 1.633 1.00 97.31 68 LEU A O 1
ATOM 516 N N . ARG A 1 69 ? -6.579 -5.052 2.914 1.00 96.75 69 ARG A N 1
ATOM 517 C CA . ARG A 1 69 ? -8.000 -5.053 2.565 1.00 96.75 69 ARG A CA 1
ATOM 518 C C . ARG A 1 69 ? -8.752 -4.158 3.542 1.00 96.75 69 ARG A C 1
ATOM 520 O O . ARG A 1 69 ? -8.560 -4.302 4.746 1.00 96.75 69 ARG A O 1
ATOM 527 N N . ALA A 1 70 ? -9.642 -3.315 3.033 1.00 97.56 70 ALA A N 1
ATOM 528 C CA . ALA A 1 70 ? -10.519 -2.497 3.862 1.00 97.56 70 ALA A CA 1
ATOM 529 C C . ALA A 1 70 ? -11.891 -2.280 3.205 1.00 97.56 70 ALA A C 1
ATOM 531 O O . ALA A 1 70 ? -12.066 -2.530 2.007 1.00 97.56 70 ALA A O 1
ATOM 532 N N . LEU A 1 71 ? -12.880 -1.875 3.997 1.00 98.06 71 LEU A N 1
ATOM 533 C CA . LEU A 1 71 ? -14.260 -1.676 3.560 1.00 98.06 71 LEU A CA 1
ATOM 534 C C . LEU A 1 71 ? -14.533 -0.202 3.238 1.00 98.06 71 LEU A C 1
ATOM 536 O O . LEU A 1 71 ? -13.956 0.701 3.846 1.00 98.06 71 LEU A O 1
ATOM 540 N N . ALA A 1 72 ? -15.460 0.031 2.310 1.00 98.25 72 ALA A N 1
ATOM 541 C CA . ALA A 1 72 ? -16.010 1.354 2.050 1.00 98.25 72 ALA A CA 1
ATOM 542 C C . ALA A 1 72 ? -16.598 1.952 3.336 1.00 98.25 72 ALA A C 1
ATOM 544 O O . ALA A 1 72 ? -17.241 1.252 4.119 1.00 98.25 72 ALA A O 1
ATOM 545 N N . GLY A 1 73 ? -16.383 3.249 3.538 1.00 98.06 73 GLY A N 1
ATOM 546 C CA . GLY A 1 73 ? -16.841 3.995 4.707 1.00 98.06 73 GLY A CA 1
ATOM 547 C C . GLY A 1 73 ? -15.927 3.891 5.930 1.00 98.06 73 GLY A C 1
ATOM 548 O O . GLY A 1 73 ? -16.059 4.713 6.833 1.00 98.06 73 GLY A O 1
ATOM 549 N N . GLN A 1 74 ? -14.981 2.945 5.976 1.00 98.19 74 GLN A N 1
ATOM 550 C CA . GLN A 1 74 ? -14.023 2.894 7.081 1.00 98.19 74 GLN A CA 1
ATOM 551 C C . GLN A 1 74 ? -13.056 4.072 7.006 1.00 98.19 74 GLN A C 1
ATOM 553 O O . GLN A 1 74 ? -12.620 4.469 5.926 1.00 98.19 74 GLN A O 1
ATOM 558 N N . ARG A 1 75 ? -12.674 4.608 8.163 1.00 97.88 75 ARG A N 1
ATOM 559 C CA . ARG A 1 75 ? -11.558 5.550 8.267 1.00 97.88 75 ARG A CA 1
ATOM 560 C C . ARG A 1 75 ? -10.248 4.767 8.317 1.00 97.88 75 ARG A C 1
ATOM 562 O O . ARG A 1 75 ? -10.155 3.790 9.052 1.00 97.88 75 ARG A O 1
ATOM 569 N N . MET A 1 76 ? -9.245 5.190 7.560 1.00 98.44 76 MET A N 1
ATOM 570 C CA . MET A 1 76 ? -7.896 4.634 7.606 1.00 98.44 76 MET A CA 1
ATOM 571 C C . MET A 1 76 ? -6.909 5.724 8.003 1.00 98.44 76 MET A C 1
ATOM 573 O O . MET A 1 76 ? -6.888 6.795 7.398 1.00 98.44 76 MET A O 1
ATOM 577 N N . LEU A 1 77 ? -6.085 5.408 8.998 1.00 97.94 77 LEU A N 1
ATOM 578 C CA . LEU A 1 77 ? -4.977 6.222 9.469 1.00 97.94 77 LEU A CA 1
ATOM 579 C C . LEU A 1 77 ? -3.667 5.489 9.155 1.00 97.94 77 LEU A C 1
ATOM 581 O O . LEU A 1 77 ? -3.539 4.304 9.467 1.00 97.94 77 LEU A O 1
ATOM 585 N N . VAL A 1 78 ? -2.709 6.170 8.529 1.00 97.81 78 VAL A N 1
ATOM 586 C CA . VAL A 1 78 ? -1.357 5.649 8.278 1.00 97.81 78 VAL A CA 1
ATOM 587 C C . VAL A 1 78 ? -0.353 6.674 8.774 1.00 97.81 78 VAL A C 1
ATOM 589 O O . VAL A 1 78 ? -0.250 7.752 8.194 1.00 97.81 78 VAL A O 1
ATOM 592 N N . ILE A 1 79 ? 0.383 6.324 9.826 1.00 96.44 79 ILE A N 1
ATOM 593 C CA . ILE A 1 79 ? 1.364 7.201 10.472 1.00 96.44 79 ILE A CA 1
ATOM 594 C C . ILE A 1 79 ? 2.766 6.618 10.253 1.00 96.44 79 ILE A C 1
ATOM 596 O O . ILE A 1 79 ? 3.134 5.627 10.898 1.00 96.44 79 ILE A O 1
ATOM 600 N N . PRO A 1 80 ? 3.565 7.180 9.331 1.00 95.12 80 PRO A N 1
ATOM 601 C CA . PRO A 1 80 ? 4.982 6.870 9.229 1.00 95.12 80 PRO A CA 1
ATOM 602 C C . PRO A 1 80 ? 5.796 7.483 10.377 1.00 95.12 80 PRO A C 1
ATOM 604 O O . PRO A 1 80 ? 5.725 8.673 10.664 1.00 95.12 80 PRO A O 1
ATOM 607 N N . ARG A 1 81 ? 6.679 6.685 10.980 1.00 95.19 81 ARG A N 1
ATOM 608 C CA . ARG A 1 81 ? 7.719 7.146 11.911 1.00 95.19 81 ARG A CA 1
ATOM 609 C C . ARG A 1 81 ? 9.080 6.759 11.363 1.00 95.19 81 ARG A C 1
ATOM 611 O O . ARG A 1 81 ? 9.324 5.581 11.126 1.00 95.19 81 ARG A O 1
ATOM 618 N N . THR A 1 82 ? 9.979 7.721 11.178 1.00 93.44 82 THR A N 1
ATOM 619 C CA . THR A 1 82 ? 11.343 7.468 10.690 1.00 93.44 82 THR A CA 1
ATOM 620 C C . THR A 1 82 ? 12.362 7.633 11.805 1.00 93.44 82 THR A C 1
ATOM 622 O O . THR A 1 82 ? 12.414 8.681 12.445 1.00 93.44 82 THR A O 1
ATOM 625 N N . THR A 1 83 ? 13.218 6.634 12.002 1.00 93.25 83 THR A N 1
ATOM 626 C CA . THR A 1 83 ? 14.380 6.725 12.905 1.00 93.25 83 THR A CA 1
ATOM 627 C C . THR A 1 83 ? 15.642 7.163 12.167 1.00 93.25 83 THR A C 1
ATOM 629 O O . THR A 1 83 ? 16.568 7.695 12.777 1.00 93.25 83 THR A O 1
ATOM 632 N N . ARG A 1 84 ? 15.680 6.971 10.843 1.00 93.56 84 ARG A N 1
ATOM 633 C CA . ARG A 1 84 ? 16.767 7.406 9.966 1.00 93.56 84 ARG A CA 1
ATOM 634 C C . ARG A 1 84 ? 16.239 7.746 8.579 1.00 93.56 84 ARG A C 1
ATOM 636 O O . ARG A 1 84 ? 15.417 7.014 8.034 1.00 93.56 84 ARG A O 1
ATOM 643 N N . GLY A 1 85 ? 16.797 8.796 7.978 1.00 92.06 85 GLY A N 1
ATOM 644 C CA . GLY A 1 85 ? 16.417 9.240 6.639 1.00 92.06 85 GLY A CA 1
ATOM 645 C C . GLY A 1 85 ? 14.996 9.801 6.606 1.00 92.06 85 GLY A C 1
ATOM 646 O O . GLY A 1 85 ? 14.414 10.111 7.644 1.00 92.06 85 GLY A O 1
ATOM 647 N N . LYS A 1 86 ? 14.455 9.943 5.400 1.00 92.00 86 LYS A N 1
ATOM 648 C CA . LYS A 1 86 ? 13.080 10.383 5.159 1.00 92.00 86 LYS A CA 1
ATOM 649 C C . LYS A 1 86 ? 12.401 9.424 4.197 1.00 92.00 86 LYS A C 1
ATOM 651 O O . LYS A 1 86 ? 13.075 8.733 3.426 1.00 92.00 86 LYS A O 1
ATOM 656 N N . ILE A 1 87 ? 11.077 9.384 4.263 1.00 93.75 87 ILE A N 1
ATOM 657 C CA . ILE A 1 87 ? 10.265 8.581 3.359 1.00 93.75 87 ILE A CA 1
ATOM 658 C C . ILE A 1 87 ? 9.122 9.391 2.764 1.00 93.75 87 ILE A C 1
ATOM 660 O O . ILE A 1 87 ? 8.559 10.258 3.431 1.00 93.75 87 ILE A O 1
ATOM 664 N N . ASP A 1 88 ? 8.737 9.027 1.547 1.00 93.12 88 ASP A N 1
ATOM 665 C CA . ASP A 1 88 ? 7.498 9.464 0.915 1.00 93.12 88 ASP A CA 1
ATOM 666 C C . ASP A 1 88 ? 6.467 8.340 0.957 1.00 93.12 88 ASP A C 1
ATOM 668 O O . ASP A 1 88 ? 6.791 7.166 0.734 1.00 93.12 88 ASP A O 1
ATOM 672 N N . LEU A 1 89 ? 5.213 8.717 1.205 1.00 94.50 89 LEU A N 1
ATOM 673 C CA . LEU A 1 89 ? 4.081 7.804 1.267 1.00 94.50 89 LEU A CA 1
ATOM 674 C C . LEU A 1 89 ? 3.120 8.065 0.104 1.00 94.50 89 LEU A C 1
ATOM 676 O O . LEU A 1 89 ? 2.626 9.177 -0.078 1.00 94.50 89 LEU A O 1
ATOM 680 N N . VAL A 1 90 ? 2.820 7.023 -0.668 1.00 95.62 90 VAL A N 1
ATOM 681 C CA . VAL A 1 90 ? 1.772 7.045 -1.697 1.00 95.62 90 VAL A CA 1
ATOM 682 C C . VAL A 1 90 ? 0.730 5.994 -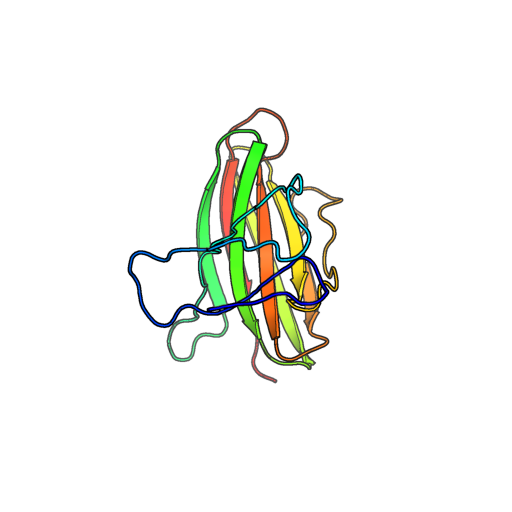1.353 1.00 95.62 90 VAL A C 1
ATOM 684 O O . VAL A 1 90 ? 1.074 4.831 -1.141 1.00 95.62 90 VAL A O 1
ATOM 687 N N . ILE A 1 91 ? -0.541 6.390 -1.333 1.00 96.81 91 ILE A N 1
ATOM 688 C CA . ILE A 1 91 ? -1.664 5.491 -1.056 1.00 96.81 91 ILE A CA 1
ATOM 689 C C . ILE A 1 91 ? -2.626 5.531 -2.232 1.00 96.81 91 ILE A C 1
ATOM 691 O O . ILE A 1 91 ? -3.041 6.606 -2.669 1.00 96.81 91 ILE A O 1
ATOM 695 N N . SER A 1 92 ? -2.985 4.354 -2.734 1.00 96.38 92 SER A N 1
ATOM 696 C CA . SER A 1 92 ? -3.930 4.202 -3.842 1.00 96.38 92 SER A CA 1
ATOM 697 C C . SER A 1 92 ? -4.839 2.993 -3.655 1.00 96.38 92 SER A C 1
ATOM 699 O O . SER A 1 92 ? -4.442 2.003 -3.040 1.00 96.38 92 SER A O 1
ATOM 701 N N . GLY A 1 93 ? -6.050 3.070 -4.193 1.00 95.75 93 GLY A N 1
ATOM 702 C CA . GLY A 1 93 ? -6.944 1.930 -4.343 1.00 95.75 93 GLY A CA 1
ATOM 703 C C . GLY A 1 93 ? -6.472 0.959 -5.428 1.00 95.75 93 GLY A C 1
ATOM 704 O O . GLY A 1 93 ? -5.663 1.293 -6.300 1.00 95.75 93 GLY A O 1
ATOM 705 N N . ALA A 1 94 ? -6.975 -0.272 -5.386 1.00 91.94 94 ALA A N 1
ATOM 706 C CA . ALA A 1 94 ? -6.830 -1.237 -6.472 1.00 91.94 94 ALA A CA 1
ATOM 707 C C . ALA A 1 94 ? -7.486 -0.765 -7.782 1.00 91.94 94 ALA A C 1
ATOM 709 O O . ALA A 1 94 ? -7.007 -1.141 -8.849 1.00 91.94 94 ALA A O 1
ATOM 710 N N . ASP A 1 95 ? -8.503 0.092 -7.689 1.00 90.75 95 ASP A N 1
ATOM 711 C CA . ASP A 1 95 ? -9.144 0.836 -8.782 1.00 90.75 95 ASP A CA 1
ATOM 712 C C . ASP A 1 95 ? -8.283 1.971 -9.374 1.00 90.75 95 ASP A C 1
ATOM 714 O O . ASP A 1 95 ? -8.689 2.627 -10.329 1.00 90.75 95 ASP A O 1
ATOM 718 N N . GLY A 1 96 ? -7.090 2.215 -8.823 1.00 90.25 96 GLY A N 1
ATOM 719 C CA . GLY A 1 96 ? -6.179 3.262 -9.283 1.00 90.25 96 GLY A CA 1
ATOM 720 C C . GLY A 1 96 ? -6.462 4.648 -8.703 1.00 90.25 96 GLY A C 1
ATOM 721 O O . GLY A 1 96 ? -5.697 5.576 -8.975 1.00 90.25 96 GLY A O 1
ATOM 722 N N . GLN A 1 97 ? -7.494 4.811 -7.867 1.00 94.50 97 GLN A N 1
ATOM 723 C CA . GLN A 1 97 ? -7.753 6.081 -7.198 1.00 94.50 97 GLN A CA 1
ATOM 724 C C . GLN A 1 97 ? -6.614 6.409 -6.228 1.00 94.50 97 GLN A C 1
ATOM 726 O O . GLN A 1 97 ? -6.340 5.660 -5.292 1.00 94.50 97 GLN A O 1
ATOM 731 N N . VAL A 1 98 ? -5.953 7.548 -6.424 1.00 95.00 98 VAL A N 1
ATOM 732 C CA . VAL A 1 98 ? -4.900 8.025 -5.520 1.00 95.00 98 VAL A CA 1
ATOM 733 C C . VAL A 1 98 ? -5.538 8.754 -4.340 1.00 95.00 98 VAL A C 1
ATOM 735 O O . VAL A 1 98 ? -6.234 9.748 -4.531 1.00 95.00 98 VAL A O 1
ATOM 738 N N . LEU A 1 99 ? -5.277 8.269 -3.125 1.00 95.25 99 LEU A N 1
ATOM 739 C CA . LEU A 1 99 ? -5.732 8.879 -1.870 1.00 95.25 99 LEU A CA 1
ATOM 740 C C . LEU A 1 99 ? -4.662 9.788 -1.249 1.00 95.25 99 LEU A C 1
ATOM 742 O O . LEU A 1 99 ? -4.989 10.796 -0.634 1.00 95.25 99 LEU A O 1
ATOM 746 N N . LEU A 1 100 ? -3.383 9.452 -1.442 1.00 94.50 100 LEU A N 1
ATOM 747 C CA . LEU A 1 100 ? -2.241 10.276 -1.046 1.00 94.50 100 LEU A CA 1
ATOM 748 C C . LEU A 1 100 ? -1.177 10.220 -2.141 1.00 94.50 100 LEU A C 1
ATOM 750 O O . LEU A 1 100 ? -0.728 9.137 -2.511 1.00 94.50 100 LEU A O 1
ATOM 754 N N . SER A 1 101 ? -0.757 11.377 -2.656 1.00 85.56 101 SER A N 1
ATOM 755 C CA . SER A 1 101 ? 0.109 11.462 -3.840 1.00 85.56 101 SER A CA 1
ATOM 756 C C . SER A 1 101 ? 1.609 11.618 -3.544 1.00 85.56 101 SER A C 1
ATOM 758 O O . SER A 1 101 ? 2.344 12.003 -4.448 1.00 85.56 101 SER A O 1
ATOM 760 N N . GLY A 1 102 ? 2.075 11.395 -2.308 1.00 78.81 102 GLY A N 1
ATOM 761 C CA . GLY A 1 102 ? 3.504 11.459 -1.943 1.00 78.81 102 GLY A CA 1
ATOM 762 C C . GLY A 1 102 ? 4.194 12.805 -2.182 1.00 78.81 102 GLY A C 1
ATOM 763 O O . GLY A 1 102 ? 5.406 12.848 -2.321 1.00 78.81 102 GLY A O 1
ATOM 764 N N . ARG A 1 103 ? 3.436 13.908 -2.276 1.00 71.06 103 ARG A N 1
ATOM 765 C CA . ARG A 1 103 ? 3.978 15.254 -2.561 1.00 71.06 103 ARG A CA 1
ATOM 766 C C . ARG A 1 103 ? 4.645 15.913 -1.353 1.00 71.06 103 ARG A C 1
ATOM 768 O O . ARG A 1 103 ? 5.308 16.930 -1.517 1.00 71.06 103 ARG A O 1
ATOM 775 N N . VAL A 1 104 ? 4.421 15.374 -0.160 1.00 70.38 104 VAL A N 1
ATOM 776 C CA . VAL A 1 104 ? 4.940 15.905 1.098 1.00 70.38 104 VAL A CA 1
ATOM 777 C C . VAL A 1 104 ? 5.550 14.736 1.871 1.00 70.38 104 VAL A C 1
ATOM 779 O O . VAL A 1 104 ? 4.837 13.805 2.260 1.00 70.38 104 VAL A O 1
ATOM 782 N N . ALA A 1 105 ? 6.869 14.779 2.054 1.00 64.94 105 ALA A N 1
ATOM 783 C CA . ALA A 1 105 ? 7.627 13.745 2.751 1.00 64.94 105 ALA A CA 1
ATOM 784 C C . ALA A 1 105 ? 7.142 13.572 4.193 1.00 64.94 105 ALA A C 1
ATOM 786 O O . ALA A 1 105 ? 6.846 14.549 4.881 1.00 64.94 105 ALA A O 1
ATOM 787 N N . GLY A 1 106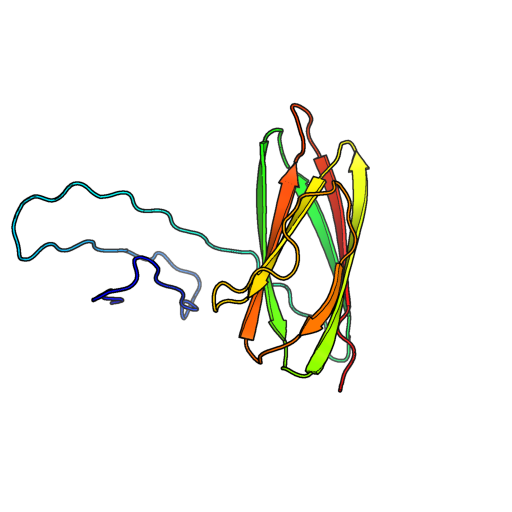 ? 7.063 12.320 4.646 1.00 66.69 106 GLY A N 1
ATOM 788 C CA . GLY A 1 106 ? 6.617 11.972 5.995 1.00 66.69 106 GLY A CA 1
ATOM 789 C C . GLY A 1 106 ? 5.157 12.312 6.297 1.00 66.69 106 GLY A C 1
ATOM 790 O O . GLY A 1 106 ? 4.808 12.401 7.467 1.00 66.69 106 GLY A O 1
ATOM 791 N N . SER A 1 107 ? 4.311 12.531 5.284 1.00 80.94 107 SER A N 1
ATOM 792 C CA . SER A 1 107 ? 2.896 12.828 5.534 1.00 80.94 107 SER A CA 1
ATOM 793 C C . SER A 1 107 ? 2.156 11.622 6.080 1.00 80.94 107 SER A C 1
ATOM 795 O O . SER A 1 107 ? 2.130 10.562 5.446 1.00 80.94 107 SER A O 1
ATOM 797 N N . ASP A 1 108 ? 1.478 11.842 7.199 1.00 92.06 108 ASP A N 1
ATOM 798 C CA . ASP A 1 108 ? 0.421 10.964 7.668 1.00 92.06 108 ASP A CA 1
ATOM 799 C C . ASP A 1 108 ? -0.738 10.965 6.661 1.00 92.06 108 ASP A C 1
ATOM 801 O O . ASP A 1 108 ? -1.010 11.956 5.973 1.00 92.06 108 ASP A O 1
ATOM 805 N N . PHE A 1 109 ? -1.446 9.846 6.587 1.00 95.69 109 PHE A N 1
ATOM 806 C CA . PHE A 1 109 ? -2.731 9.768 5.907 1.00 95.69 109 PHE A CA 1
ATOM 807 C C . PHE A 1 109 ? -3.835 9.588 6.929 1.00 95.69 109 PHE A C 1
ATOM 809 O O . PHE A 1 109 ? -3.748 8.690 7.760 1.00 95.69 109 PHE A O 1
ATOM 816 N N . ASP A 1 110 ? -4.893 10.379 6.800 1.00 96.12 110 ASP A N 1
ATOM 817 C CA . ASP A 1 110 ? -6.124 10.238 7.562 1.00 96.12 110 ASP A CA 1
ATOM 818 C C . ASP A 1 110 ? -7.313 10.493 6.628 1.00 96.12 110 ASP A C 1
ATOM 820 O O . ASP A 1 110 ? -7.518 11.615 6.159 1.00 96.12 110 ASP A O 1
ATOM 824 N N . GLY A 1 111 ? -8.075 9.448 6.307 1.00 96.56 111 GLY A N 1
ATOM 825 C CA . GLY A 1 111 ? -9.181 9.583 5.365 1.00 96.56 111 GLY A CA 1
ATOM 826 C C . GLY A 1 111 ? -10.196 8.452 5.410 1.00 96.56 111 GLY A C 1
ATOM 827 O O . GLY A 1 111 ? -9.915 7.346 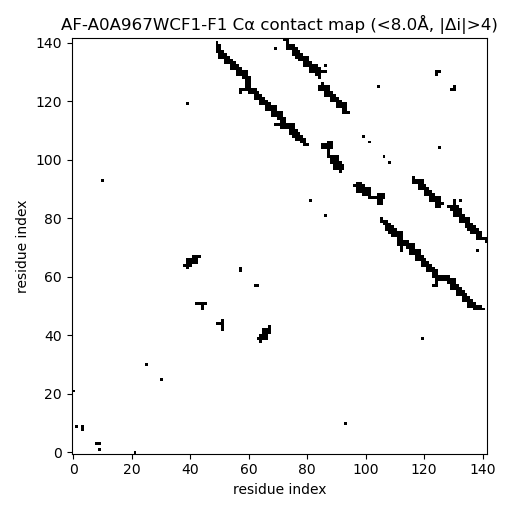5.866 1.00 96.56 111 GLY A O 1
ATOM 828 N N . VAL A 1 112 ? -11.398 8.743 4.909 1.00 97.94 112 VAL A N 1
ATOM 829 C CA . VAL A 1 112 ? -12.467 7.754 4.722 1.00 97.94 112 VAL A CA 1
ATOM 830 C C . VAL A 1 112 ? -12.269 7.037 3.393 1.00 97.94 112 VAL A C 1
ATOM 832 O O . VAL A 1 112 ? -12.064 7.663 2.353 1.00 97.94 112 VAL A O 1
ATOM 835 N N . LEU A 1 113 ? -12.339 5.713 3.433 1.00 98.12 113 LEU A N 1
ATOM 836 C CA . LEU A 1 113 ? -12.134 4.848 2.288 1.00 98.12 113 LEU A CA 1
ATOM 837 C C . LEU A 1 113 ? -13.389 4.811 1.407 1.00 98.12 113 LEU A C 1
ATOM 839 O O . LEU A 1 113 ? -14.470 4.476 1.896 1.00 98.12 113 LEU A O 1
ATOM 843 N N . PRO A 1 114 ? -13.282 5.131 0.109 1.00 97.50 114 PRO A N 1
ATOM 844 C CA . PRO A 1 114 ? -14.457 5.269 -0.748 1.00 97.50 114 PRO A CA 1
ATOM 845 C C . PRO A 1 114 ? -15.052 3.929 -1.196 1.00 97.50 114 PRO A C 1
ATOM 847 O O . PRO A 1 114 ? -16.230 3.871 -1.540 1.00 97.50 114 PRO A O 1
ATOM 850 N N . THR A 1 115 ? -14.265 2.850 -1.213 1.00 97.81 115 THR A N 1
ATOM 851 C CA . THR A 1 115 ? -14.659 1.582 -1.840 1.00 97.81 115 THR A CA 1
ATOM 852 C C . THR A 1 115 ? -14.117 0.373 -1.081 1.00 97.81 115 THR A C 1
ATOM 854 O O . THR A 1 115 ? -13.059 0.388 -0.461 1.00 97.81 115 THR A O 1
ATOM 857 N N . THR A 1 116 ? -14.856 -0.733 -1.132 1.00 97.94 116 THR A N 1
ATOM 858 C CA . THR A 1 116 ? -14.451 -1.985 -0.491 1.00 97.94 116 THR A CA 1
ATOM 859 C C . THR A 1 116 ? -13.435 -2.696 -1.380 1.00 97.94 116 THR A C 1
ATOM 861 O O . THR A 1 116 ? -13.796 -3.586 -2.148 1.00 97.94 116 THR A O 1
ATOM 864 N N . GLN A 1 117 ? -12.150 -2.377 -1.224 1.00 96.81 117 GLN A N 1
ATOM 865 C CA . GLN A 1 117 ? -11.061 -2.952 -2.027 1.00 96.81 117 GLN A CA 1
ATOM 866 C C . GLN A 1 117 ? -9.768 -3.242 -1.238 1.00 96.81 117 GLN A C 1
ATOM 868 O O . GLN A 1 117 ? -9.712 -3.105 -0.012 1.00 96.81 117 GLN A O 1
ATOM 873 N N . ASP A 1 118 ? -8.746 -3.722 -1.950 1.00 96.69 118 ASP A N 1
ATOM 874 C CA . ASP A 1 118 ? -7.359 -3.705 -1.481 1.00 96.69 118 ASP A CA 1
ATOM 875 C C . ASP A 1 118 ? -6.774 -2.303 -1.719 1.00 96.69 118 ASP A C 1
ATOM 877 O O . ASP A 1 118 ? -6.938 -1.725 -2.794 1.00 96.69 118 ASP A O 1
ATOM 881 N N . TYR A 1 119 ? -6.061 -1.777 -0.728 1.00 97.25 119 TYR A N 1
ATOM 882 C CA . TYR A 1 119 ? -5.349 -0.506 -0.787 1.00 97.25 119 TYR A CA 1
ATOM 883 C C . TYR A 1 119 ? -3.844 -0.754 -0.800 1.00 97.25 119 TYR A C 1
ATOM 885 O O . TYR A 1 119 ? -3.324 -1.532 0.001 1.00 97.25 119 TYR A O 1
ATOM 893 N N . LEU A 1 120 ? -3.149 -0.103 -1.729 1.00 96.75 120 LEU A N 1
ATOM 894 C CA . LEU A 1 120 ? -1.705 -0.175 -1.901 1.00 96.75 120 LEU A CA 1
ATOM 895 C C . LEU A 1 120 ? -1.047 1.012 -1.194 1.00 96.75 120 LEU A C 1
ATOM 897 O O . LEU A 1 120 ? -1.273 2.163 -1.571 1.00 96.75 120 LEU A O 1
ATOM 901 N N . VAL A 1 121 ? -0.194 0.713 -0.219 1.00 97.31 121 VAL A N 1
ATOM 902 C CA . VAL A 1 121 ? 0.618 1.679 0.524 1.00 97.31 121 VAL A CA 1
ATOM 903 C C . VAL A 1 121 ? 2.065 1.531 0.066 1.00 97.31 121 VAL A C 1
ATOM 905 O O . VAL A 1 121 ? 2.697 0.499 0.288 1.00 97.31 121 VAL A O 1
ATOM 908 N N . SER A 1 122 ? 2.591 2.543 -0.614 1.00 96.19 122 SER A N 1
ATOM 909 C CA . SER A 1 122 ? 3.957 2.550 -1.140 1.00 96.19 122 SER A CA 1
ATOM 910 C C . SER A 1 122 ? 4.816 3.504 -0.327 1.00 96.19 122 SER A C 1
ATOM 912 O O . SER A 1 122 ? 4.505 4.690 -0.242 1.00 96.19 122 SER A O 1
ATOM 914 N N . VAL A 1 123 ? 5.900 2.980 0.237 1.00 95.94 123 VAL A N 1
ATOM 915 C CA . VAL A 1 123 ? 6.902 3.735 0.989 1.00 95.94 123 VAL A CA 1
ATOM 916 C C . VAL A 1 123 ? 8.168 3.820 0.164 1.00 95.94 123 VAL A C 1
ATOM 918 O O . VAL A 1 123 ? 8.730 2.789 -0.201 1.00 95.94 123 VAL A O 1
ATOM 921 N N . ARG A 1 124 ? 8.634 5.031 -0.111 1.00 94.56 124 ARG A N 1
ATOM 922 C CA . ARG A 1 124 ? 9.867 5.287 -0.858 1.00 94.56 124 ARG A CA 1
ATOM 923 C C . ARG A 1 124 ? 10.881 5.968 0.046 1.00 94.56 124 ARG A C 1
ATOM 925 O O . ARG A 1 124 ? 10.505 6.887 0.759 1.00 94.56 124 ARG A O 1
ATOM 932 N N . ALA A 1 125 ? 12.146 5.556 0.001 1.00 94.38 125 ALA A N 1
ATOM 933 C CA . ALA A 1 125 ? 13.220 6.327 0.623 1.00 94.38 125 ALA A CA 1
ATOM 934 C C . ALA A 1 125 ? 13.467 7.620 -0.168 1.00 94.38 125 ALA A C 1
ATOM 936 O O . ALA A 1 125 ? 13.685 7.572 -1.381 1.00 94.38 125 ALA A O 1
ATOM 937 N N . GLU A 1 126 ? 13.439 8.765 0.511 1.00 88.19 126 GLU A N 1
ATOM 938 C CA . GLU A 1 126 ? 13.678 10.066 -0.115 1.00 88.19 126 GLU A CA 1
ATOM 939 C C . GLU A 1 126 ? 15.187 10.316 -0.298 1.00 88.19 126 GLU A C 1
ATOM 941 O O . GLU A 1 126 ? 16.011 10.048 0.585 1.00 88.19 126 GLU A O 1
ATOM 946 N N . GLY A 1 127 ? 15.552 10.883 -1.449 1.00 82.75 127 GLY A N 1
ATOM 947 C CA . GLY A 1 127 ? 16.913 11.325 -1.738 1.00 82.75 127 GLY A CA 1
ATOM 948 C C . GLY A 1 127 ? 17.923 10.182 -1.881 1.00 82.75 127 GLY A C 1
ATOM 949 O O . GLY A 1 127 ? 17.641 9.138 -2.463 1.00 82.75 127 GLY A O 1
ATOM 950 N N . VAL A 1 128 ? 19.141 10.418 -1.385 1.00 81.12 128 VAL A N 1
ATOM 951 C CA . VAL A 1 128 ? 20.309 9.532 -1.576 1.00 81.12 128 VAL A CA 1
ATOM 952 C C . VAL A 1 128 ? 20.698 8.750 -0.317 1.00 81.12 128 VAL A C 1
ATOM 954 O O . VAL A 1 128 ? 21.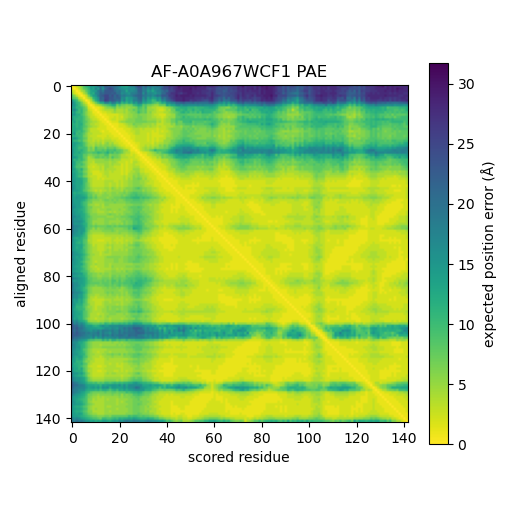747 8.111 -0.277 1.00 81.12 128 VAL A O 1
ATOM 957 N N . SER A 1 129 ? 19.878 8.801 0.733 1.00 87.38 129 SER A N 1
ATOM 958 C CA . SER A 1 129 ? 20.164 8.147 2.013 1.00 87.38 129 SER A CA 1
ATOM 959 C C . SER A 1 129 ? 19.258 6.947 2.263 1.00 87.38 129 SER A C 1
ATOM 961 O O . SER A 1 129 ? 18.084 6.960 1.906 1.00 87.38 129 SER A O 1
ATOM 963 N N . ARG A 1 130 ? 19.794 5.932 2.951 1.00 94.62 130 ARG A N 1
ATOM 964 C CA . ARG A 1 130 ? 19.003 4.835 3.523 1.00 94.62 130 ARG A CA 1
ATOM 965 C C . ARG A 1 130 ? 17.929 5.389 4.466 1.00 94.62 130 ARG A C 1
ATOM 967 O O . ARG A 1 130 ? 18.238 6.259 5.285 1.00 94.62 130 ARG A O 1
ATOM 974 N N . ALA A 1 131 ? 16.732 4.814 4.411 1.00 95.94 131 ALA A N 1
ATOM 975 C CA . ALA A 1 131 ? 15.649 5.097 5.342 1.00 95.94 131 ALA A CA 1
ATOM 976 C C . ALA A 1 131 ? 15.346 3.893 6.250 1.00 95.94 131 ALA A C 1
ATOM 978 O O . ALA A 1 131 ? 15.385 2.735 5.820 1.00 95.94 131 ALA A O 1
ATOM 979 N N . GLU A 1 132 ? 15.029 4.174 7.509 1.00 97.12 132 GLU A N 1
ATOM 980 C CA . GLU A 1 132 ? 14.519 3.215 8.492 1.00 97.12 132 GLU A CA 1
ATOM 981 C C . GLU A 1 132 ? 13.233 3.786 9.081 1.00 97.12 132 GLU A C 1
ATOM 983 O O . GLU A 1 132 ? 13.206 4.943 9.516 1.00 97.12 132 GLU A O 1
ATOM 988 N N . TYR A 1 133 ? 12.162 2.996 9.033 1.00 96.25 133 TYR A N 1
ATOM 989 C CA . TYR A 1 133 ? 10.830 3.452 9.401 1.00 96.25 133 TYR A CA 1
ATOM 990 C C . TYR A 1 133 ? 9.989 2.363 10.061 1.00 96.25 133 TYR A C 1
ATOM 992 O O . TYR A 1 133 ? 10.208 1.169 9.852 1.00 96.25 133 TYR A O 1
ATOM 1000 N N . THR A 1 134 ? 8.963 2.810 10.773 1.00 97.75 134 THR A N 1
ATOM 1001 C CA . THR A 1 134 ? 7.804 2.024 11.193 1.00 97.75 134 THR A CA 1
ATOM 1002 C C . THR A 1 134 ? 6.555 2.690 10.630 1.00 97.75 134 THR A C 1
ATOM 1004 O O . THR A 1 134 ? 6.431 3.910 10.701 1.00 97.75 134 THR A O 1
ATOM 1007 N N . LEU A 1 135 ? 5.641 1.918 10.047 1.00 97.38 135 LEU A N 1
ATOM 1008 C CA . LEU A 1 135 ? 4.295 2.386 9.724 1.00 97.38 135 LEU A CA 1
ATOM 1009 C C . LEU A 1 135 ? 3.333 1.851 10.770 1.00 97.38 135 LEU A C 1
ATOM 1011 O O . LEU A 1 135 ? 3.260 0.638 10.959 1.00 97.38 135 LEU A O 1
ATOM 1015 N N . GLU A 1 136 ? 2.569 2.740 11.380 1.00 97.94 136 GLU A N 1
ATOM 1016 C CA . GLU A 1 136 ? 1.394 2.392 12.167 1.00 97.94 136 GLU A CA 1
ATOM 1017 C C . GLU A 1 136 ? 0.166 2.557 11.264 1.00 97.94 136 GLU A C 1
ATOM 1019 O O . GLU A 1 136 ? -0.084 3.645 10.742 1.00 97.94 136 GLU A O 1
ATOM 1024 N N . ILE A 1 137 ? -0.565 1.470 11.018 1.00 98.31 137 ILE A N 1
ATOM 1025 C CA . ILE A 1 137 ? -1.788 1.485 10.213 1.00 98.31 137 ILE A CA 1
ATOM 1026 C C . ILE A 1 137 ? -2.958 1.139 11.116 1.00 98.31 137 ILE A C 1
ATOM 1028 O O . ILE A 1 137 ? -2.952 0.070 11.723 1.00 98.31 137 ILE A O 1
ATOM 1032 N N . THR A 1 138 ? -3.981 1.988 11.129 1.00 98.56 138 THR A N 1
ATOM 1033 C CA . THR A 1 138 ? -5.198 1.802 11.923 1.00 98.56 138 THR A CA 1
ATOM 1034 C C . THR A 1 138 ? -6.431 1.932 11.037 1.00 98.56 138 THR A C 1
ATOM 1036 O O . THR A 1 138 ? -6.573 2.900 10.292 1.00 98.56 138 THR A O 1
ATOM 1039 N N . ILE A 1 139 ? -7.338 0.962 11.133 1.00 98.25 139 ILE A N 1
ATOM 1040 C CA . ILE A 1 139 ? -8.666 0.988 10.516 1.00 98.25 139 ILE A CA 1
ATOM 1041 C C . ILE A 1 139 ? -9.684 0.572 11.580 1.00 98.25 139 ILE A C 1
ATOM 1043 O O . ILE A 1 139 ? -9.843 -0.625 11.841 1.00 98.25 139 ILE A O 1
ATOM 1047 N N . PRO A 1 140 ? -10.377 1.534 12.209 1.00 96.12 140 PRO A N 1
ATOM 1048 C CA . PRO A 1 140 ? -11.460 1.228 13.127 1.00 96.12 140 PRO A CA 1
ATOM 1049 C C . PRO A 1 140 ? -12.610 0.483 12.422 1.00 96.12 140 PRO A C 1
ATOM 1051 O O . PRO A 1 140 ? -12.787 0.604 11.201 1.00 96.12 140 PRO A O 1
ATOM 1054 N N . PRO A 1 141 ? -13.420 -0.283 13.167 1.00 92.06 141 PRO A N 1
ATOM 1055 C CA . PRO A 1 141 ? -14.671 -0.825 12.653 1.00 92.06 141 PRO A CA 1
ATOM 1056 C C . PRO A 1 141 ? -15.618 0.307 12.223 1.00 92.06 141 PRO A C 1
ATOM 1058 O O . PRO A 1 141 ? -15.462 1.446 12.667 1.00 92.06 141 PRO A O 1
ATOM 1061 N N . LEU A 1 142 ? -16.573 -0.021 11.348 1.00 86.00 142 LEU A N 1
ATOM 1062 C CA . LEU A 1 142 ? -17.693 0.866 11.010 1.00 86.00 142 LEU A CA 1
ATOM 1063 C C . LEU A 1 142 ? -18.629 1.071 12.205 1.00 86.00 142 LEU A C 1
ATOM 1065 O O . LEU A 1 142 ? -18.799 0.100 12.979 1.00 86.00 142 LEU A O 1
#

Foldseek 3Di:
DDDDPDDPDDDDDDPDPDDDDDDDDDPPDDDDDDDDDDDAAEDDDDVVAQKDKDKDKDAAFDKHKYKYWDAAFWKKKKFKDWPDAWKFKWKAFPVGRTQGDRPDIRDIDIDGHHHGGMMMIMITGPDRGMIIIMIMMGTDDD

Nearest PDB structures (foldseek):
  4dzg-assembly1_A  TM=8.360E-01  e=2.100E-07  Aeromonas hydrophila subsp. hydrophila ATCC 7966
  4g9s-assembly2_B  TM=8.101E-01  e=5.714E-06  Escherichia coli
  4dy5-assembly1_A  TM=7.738E-01  e=3.267E-06  Salmonella enterica subsp. enterica serovar Typhimurium
  4dxz-assembly1_A  TM=7.722E-01  e=9.029E-06  Escherichia coli K-12
  2o8o-assembly1_A  TM=7.093E-01  e=1.876E-03  Hathewaya histolytica